Protein AF-A0A9X2FNS7-F1 (afdb_monomer)

Foldseek 3Di: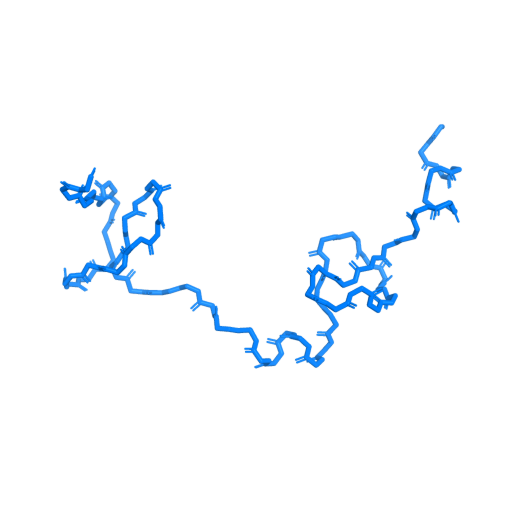
DPVVVCVVVPAAAPPPGHGDPDHPHHDPVCVVVDDDQAADAAPPPRHDDPDGHDPPDHDPD

pLDDT: mean 91.7, std 6.94, range [61.31, 96.81]

Structure (mmCIF, N/CA/C/O backbone):
data_AF-A0A9X2FNS7-F1
#
_entry.id   AF-A0A9X2FNS7-F1
#
loop_
_atom_site.group_PDB
_atom_site.id
_atom_site.ty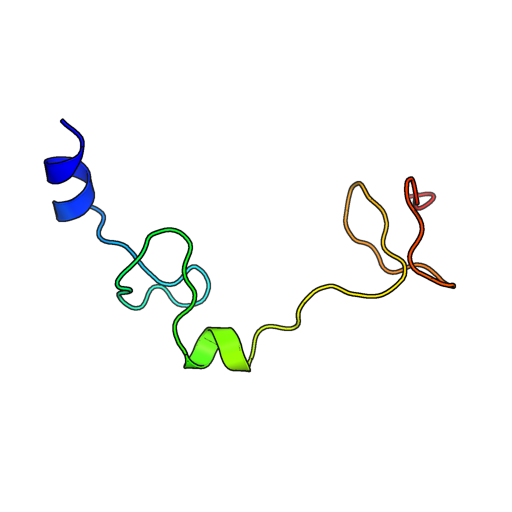pe_symbol
_atom_site.label_atom_id
_atom_site.label_alt_id
_atom_site.label_comp_id
_atom_site.label_asym_id
_atom_site.label_entity_id
_atom_site.label_seq_id
_atom_site.pdbx_PDB_ins_code
_atom_site.Cartn_x
_atom_site.Cartn_y
_atom_site.Cartn_z
_atom_site.occupancy
_atom_site.B_iso_or_equiv
_atom_site.auth_seq_id
_atom_site.auth_comp_id
_atom_site.auth_asym_id
_atom_site.auth_atom_id
_atom_site.pdbx_PDB_model_num
ATOM 1 N N . MET A 1 1 ? -14.080 14.832 19.820 1.00 61.31 1 MET A N 1
ATOM 2 C CA . MET A 1 1 ? -14.988 14.147 18.867 1.00 61.31 1 MET A CA 1
ATOM 3 C C . MET A 1 1 ? -14.375 12.939 18.148 1.00 61.31 1 MET A C 1
ATOM 5 O O . MET A 1 1 ? -15.129 12.211 17.527 1.00 61.31 1 MET A O 1
ATOM 9 N N . GLN A 1 2 ? -13.065 12.668 18.238 1.00 67.00 2 GLN A N 1
ATOM 10 C CA . GLN A 1 2 ? -12.441 11.565 17.486 1.00 67.00 2 GLN A CA 1
ATOM 11 C C . GLN A 1 2 ? -12.646 10.170 18.131 1.00 67.00 2 GLN A C 1
ATOM 13 O O . GLN A 1 2 ? -12.782 9.183 17.419 1.00 67.00 2 GLN A O 1
ATOM 18 N N . SER A 1 3 ? -12.770 10.082 19.464 1.00 76.50 3 SER A N 1
ATOM 19 C CA . SER A 1 3 ? -12.828 8.797 20.188 1.00 76.50 3 SER A CA 1
ATOM 20 C C . SER A 1 3 ? -14.122 7.986 20.024 1.00 76.50 3 SER A C 1
ATOM 22 O O . SER A 1 3 ? -14.059 6.764 20.047 1.00 76.50 3 SER A O 1
ATOM 24 N N . VAL A 1 4 ? -15.290 8.620 19.848 1.00 84.44 4 VAL A N 1
ATOM 25 C CA . VAL A 1 4 ? -16.569 7.885 19.691 1.00 84.44 4 VAL A CA 1
ATOM 26 C C . VAL A 1 4 ? -16.615 7.144 18.356 1.00 84.44 4 VAL A C 1
ATOM 28 O O . VAL A 1 4 ? -17.081 6.012 18.295 1.00 84.44 4 VAL A O 1
ATOM 31 N N . LEU A 1 5 ? -16.075 7.750 17.296 1.00 84.06 5 LEU A N 1
ATOM 32 C CA . LEU A 1 5 ? -16.007 7.112 15.984 1.00 84.06 5 LEU A CA 1
ATOM 33 C C . LEU A 1 5 ? -15.131 5.857 16.016 1.00 84.06 5 LEU A C 1
ATOM 35 O O . LEU A 1 5 ? -15.540 4.845 15.466 1.00 84.06 5 LEU A O 1
ATOM 39 N N . LYS A 1 6 ? -14.001 5.882 16.736 1.00 82.62 6 LYS A N 1
ATOM 40 C CA . LYS A 1 6 ? -13.128 4.709 16.920 1.00 82.62 6 LYS A CA 1
ATOM 41 C C . LYS A 1 6 ? -13.755 3.584 17.748 1.00 82.62 6 LYS A C 1
ATOM 43 O O . LYS A 1 6 ? -13.328 2.445 17.636 1.00 82.62 6 LYS A O 1
ATOM 48 N N . ALA A 1 7 ? -14.756 3.886 18.576 1.00 84.50 7 ALA A N 1
ATOM 49 C CA . ALA A 1 7 ? -15.495 2.862 19.313 1.00 84.50 7 ALA A CA 1
ATOM 50 C C . ALA A 1 7 ? -16.501 2.116 18.418 1.00 84.50 7 ALA A C 1
ATOM 52 O O . ALA A 1 7 ? -16.735 0.930 18.621 1.00 84.50 7 ALA A O 1
ATOM 53 N N . ILE A 1 8 ? -17.087 2.808 17.434 1.00 89.12 8 ILE A N 1
ATOM 54 C CA . ILE A 1 8 ? -18.039 2.230 16.468 1.00 89.12 8 ILE A CA 1
ATOM 55 C C . ILE A 1 8 ? -17.291 1.565 15.302 1.00 89.12 8 ILE A C 1
ATOM 57 O O . ILE A 1 8 ? -17.691 0.505 14.831 1.00 89.12 8 ILE A O 1
ATOM 61 N N . TYR A 1 9 ? -16.193 2.183 14.867 1.00 88.56 9 TYR A N 1
ATOM 62 C CA . TYR A 1 9 ? -15.320 1.729 13.789 1.00 88.56 9 TYR A CA 1
ATOM 63 C C . TYR A 1 9 ? -13.901 1.555 14.339 1.00 88.56 9 TYR A C 1
ATOM 65 O O . TYR A 1 9 ? -13.070 2.459 14.196 1.00 88.56 9 TYR A O 1
ATOM 73 N N . PRO A 1 10 ? -13.632 0.441 15.040 1.00 91.88 10 PRO A N 1
ATOM 74 C CA . PRO A 1 10 ? -12.298 0.164 15.543 1.00 91.88 10 PRO A CA 1
ATOM 75 C C . PRO A 1 10 ? -11.323 -0.076 14.383 1.00 91.88 10 PRO A C 1
ATOM 77 O O . PRO A 1 10 ? -11.750 -0.476 13.294 1.00 91.88 10 PRO A O 1
ATOM 80 N N . PRO A 1 11 ? -10.015 0.131 14.604 1.00 94.81 11 PRO A N 1
ATOM 81 C CA . PRO A 1 11 ? -9.018 -0.201 13.604 1.00 94.81 11 PRO A CA 1
ATOM 82 C C . PRO A 1 11 ? -9.090 -1.685 13.233 1.00 94.81 11 PRO A C 1
ATOM 84 O O . PRO A 1 11 ? -9.180 -2.566 14.094 1.00 94.81 11 PRO A O 1
ATOM 87 N N . ALA A 1 12 ? -9.062 -1.942 11.932 1.00 95.94 12 ALA A N 1
ATOM 88 C CA . ALA A 1 12 ? -9.150 -3.273 11.366 1.00 95.94 12 ALA A CA 1
ATOM 89 C C . ALA A 1 12 ? -8.154 -3.431 10.215 1.00 95.94 12 ALA A C 1
ATOM 91 O O . ALA A 1 12 ? -7.788 -2.468 9.534 1.00 95.94 12 ALA A O 1
ATOM 92 N N . CYS A 1 13 ? -7.741 -4.673 9.991 1.00 96.81 13 CYS A N 1
ATOM 93 C CA . CYS A 1 13 ? -6.840 -5.075 8.930 1.00 96.81 13 CYS A CA 1
ATOM 94 C C . CYS A 1 13 ? -7.432 -4.706 7.567 1.00 96.81 13 CYS A C 1
ATOM 96 O O . CYS A 1 13 ? -8.527 -5.153 7.227 1.00 96.81 13 CYS A O 1
ATOM 98 N N . MET A 1 14 ? -6.679 -3.969 6.748 1.00 95.00 14 MET A N 1
ATOM 99 C CA . MET A 1 14 ? -7.133 -3.567 5.407 1.00 95.00 14 MET A CA 1
ATOM 100 C C . MET A 1 14 ? -7.321 -4.746 4.436 1.00 95.00 14 MET A C 1
ATOM 102 O O . MET A 1 14 ? -7.980 -4.588 3.413 1.00 95.00 14 MET A O 1
ATOM 106 N N . GLY A 1 15 ? -6.735 -5.912 4.736 1.00 94.38 15 GLY A N 1
ATOM 107 C CA . GLY A 1 15 ? -6.851 -7.121 3.919 1.00 94.38 15 GLY A CA 1
ATOM 108 C C . GLY A 1 15 ? -8.019 -8.027 4.320 1.00 94.38 15 GLY A C 1
ATOM 109 O O . GLY A 1 15 ? -8.812 -8.411 3.466 1.00 94.38 15 GLY A O 1
ATOM 110 N N . CYS A 1 16 ? -8.120 -8.388 5.605 1.00 96.50 16 CYS A N 1
ATOM 111 C CA . CYS A 1 16 ? -9.094 -9.380 6.091 1.00 96.50 16 CYS A CA 1
ATOM 112 C C . CYS A 1 16 ? -10.151 -8.841 7.067 1.00 96.50 16 CYS A C 1
ATOM 114 O O . CYS A 1 16 ? -11.120 -9.542 7.336 1.00 96.50 16 CYS A O 1
ATOM 116 N N . G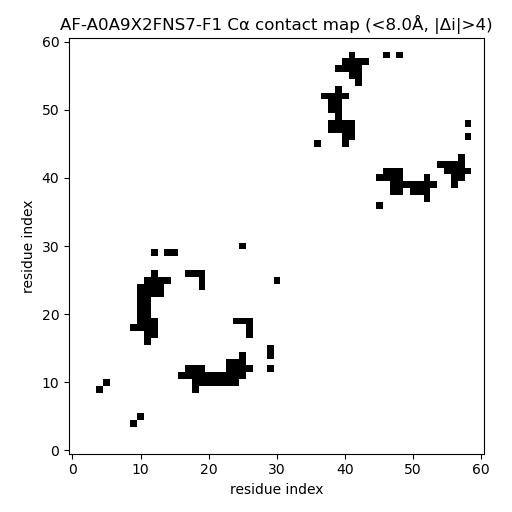LY A 1 17 ? -9.985 -7.631 7.609 1.00 95.44 17 GLY A N 1
ATOM 117 C CA . GLY A 1 17 ? -10.907 -7.052 8.591 1.00 95.44 17 GLY A CA 1
ATOM 118 C C . GLY A 1 17 ? -10.689 -7.464 10.054 1.00 95.44 17 GLY A C 1
ATOM 119 O O . GLY A 1 17 ? -11.428 -6.989 10.912 1.00 95.44 17 GLY A O 1
ATOM 120 N N . ASP A 1 18 ? -9.685 -8.289 10.372 1.00 96.81 18 ASP A N 1
ATOM 121 C CA . ASP A 1 18 ? -9.332 -8.600 11.769 1.00 96.81 18 ASP A CA 1
ATOM 122 C C . ASP A 1 18 ? -8.944 -7.341 12.550 1.00 96.81 18 ASP A C 1
ATOM 124 O O . ASP A 1 18 ? -8.331 -6.431 11.996 1.00 96.81 18 ASP A O 1
ATOM 128 N N . MET A 1 19 ? -9.239 -7.296 13.851 1.00 94.81 19 MET A N 1
ATOM 129 C CA . MET A 1 19 ? -8.900 -6.142 14.691 1.00 94.81 19 MET A CA 1
ATOM 130 C C . MET A 1 19 ? -7.388 -5.888 14.729 1.00 94.81 19 MET A C 1
ATOM 132 O O . MET A 1 19 ? -6.588 -6.811 14.901 1.00 94.81 19 MET A O 1
ATOM 136 N N . THR A 1 20 ? -7.002 -4.619 14.617 1.00 95.75 20 THR A N 1
ATOM 137 C CA . THR A 1 20 ? -5.609 -4.162 14.703 1.00 95.75 20 THR A CA 1
ATOM 138 C C . THR A 1 20 ? -5.458 -3.080 15.768 1.00 95.75 20 THR A C 1
ATOM 140 O O . THR A 1 20 ? -6.426 -2.468 16.212 1.00 95.75 20 THR A O 1
ATOM 143 N N . GLU A 1 21 ? -4.221 -2.821 16.192 1.00 91.81 21 GLU A N 1
ATOM 144 C CA . GLU A 1 21 ? -3.928 -1.759 17.168 1.00 91.81 21 GLU A CA 1
ATOM 145 C C . GLU A 1 21 ? -3.910 -0.359 16.534 1.00 91.81 21 GLU A C 1
ATOM 147 O O . GLU A 1 21 ? -4.076 0.647 17.223 1.00 91.81 21 GLU A O 1
ATOM 152 N N . ALA A 1 22 ? -3.711 -0.292 15.214 1.00 90.81 22 ALA A N 1
ATOM 153 C CA . ALA A 1 22 ? -3.551 0.946 14.467 1.00 90.81 22 ALA A CA 1
ATOM 154 C C . ALA A 1 22 ? -4.432 0.986 13.215 1.00 90.81 22 ALA A C 1
ATOM 156 O O . ALA A 1 22 ? -4.719 -0.042 12.593 1.00 90.81 22 ALA A O 1
ATOM 157 N N . ASP A 1 23 ? -4.828 2.208 12.853 1.00 92.12 23 ASP A N 1
ATOM 158 C CA . ASP A 1 23 ? -5.513 2.519 11.601 1.00 92.12 23 ASP A CA 1
ATOM 159 C C . ASP A 1 23 ? -4.573 2.243 10.410 1.00 92.12 23 ASP A C 1
ATOM 161 O O . ASP A 1 23 ? -3.366 2.465 10.508 1.00 92.12 23 ASP A O 1
ATOM 165 N N . HIS A 1 24 ? -5.124 1.806 9.272 1.00 91.75 24 HIS A N 1
ATOM 166 C CA . HIS A 1 24 ? -4.371 1.488 8.042 1.00 91.75 24 HIS A CA 1
ATOM 167 C C . HIS A 1 24 ? -3.317 0.373 8.197 1.00 91.75 24 HIS A C 1
ATOM 169 O O . HIS A 1 24 ? -2.315 0.347 7.482 1.00 91.75 24 HIS A O 1
ATOM 175 N N . ALA A 1 25 ? -3.527 -0.553 9.133 1.00 94.81 25 ALA A N 1
ATOM 176 C 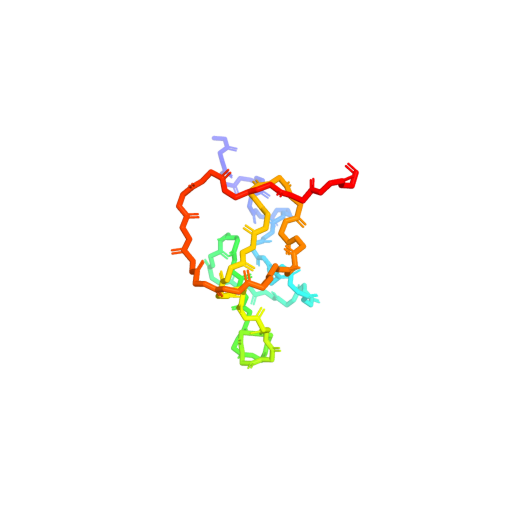CA . ALA A 1 25 ? -2.626 -1.674 9.371 1.00 94.81 25 ALA A CA 1
ATOM 177 C C . ALA A 1 25 ? -3.028 -2.938 8.590 1.00 94.81 25 ALA A C 1
ATOM 179 O O . ALA A 1 25 ? -4.171 -3.113 8.159 1.00 94.81 25 ALA A O 1
ATOM 180 N N . LEU A 1 26 ? -2.073 -3.860 8.465 1.00 96.12 26 LEU A N 1
ATOM 181 C CA . LEU A 1 26 ? -2.313 -5.258 8.114 1.00 96.12 26 LEU A CA 1
ATOM 182 C C . LEU A 1 26 ? -2.001 -6.126 9.335 1.00 96.12 26 LEU A C 1
ATOM 184 O O . LEU A 1 26 ? -1.020 -5.881 10.037 1.00 96.12 26 LEU A O 1
ATOM 188 N N . CYS A 1 27 ? -2.810 -7.156 9.587 1.00 96.81 27 CYS A N 1
ATOM 189 C CA . CYS A 1 27 ? -2.470 -8.165 10.588 1.00 96.81 27 CYS A CA 1
ATOM 190 C C . CYS A 1 27 ? -1.234 -8.964 10.136 1.00 96.81 27 CYS A C 1
ATOM 192 O O . CYS A 1 27 ? -0.913 -9.005 8.947 1.00 96.81 27 CYS A O 1
ATOM 194 N N . GLY A 1 28 ? -0.548 -9.644 11.059 1.00 95.06 28 GLY A N 1
ATOM 195 C CA . GLY A 1 28 ? 0.691 -10.367 10.734 1.00 95.06 28 GLY A CA 1
ATOM 196 C C . GLY A 1 28 ? 0.532 -11.434 9.641 1.00 95.06 28 GLY A C 1
ATOM 197 O O . GLY A 1 28 ? 1.457 -11.654 8.861 1.00 95.06 28 GLY A O 1
ATOM 198 N N . ALA A 1 29 ? -0.644 -12.064 9.541 1.00 96.44 29 ALA A N 1
ATOM 199 C CA . ALA A 1 29 ? -0.946 -13.004 8.465 1.00 96.44 29 ALA A CA 1
ATOM 200 C C . ALA A 1 29 ? -1.045 -12.291 7.111 1.00 96.44 29 ALA A C 1
ATOM 202 O O . ALA A 1 29 ? -0.307 -12.641 6.197 1.00 96.44 29 ALA A O 1
ATOM 203 N N . CYS A 1 30 ? -1.883 -11.257 6.998 1.00 96.56 30 CYS A N 1
ATOM 204 C CA . CYS A 1 30 ? -2.003 -10.486 5.761 1.00 96.56 30 CYS A CA 1
ATOM 205 C C . CYS A 1 30 ? -0.679 -9.828 5.367 1.00 96.56 30 CYS A C 1
ATOM 207 O O . CYS A 1 30 ? -0.317 -9.878 4.199 1.00 96.56 30 CYS A O 1
ATOM 209 N N . TRP A 1 31 ? 0.068 -9.262 6.318 1.00 95.06 31 TRP A N 1
ATOM 210 C CA . TRP A 1 31 ? 1.366 -8.6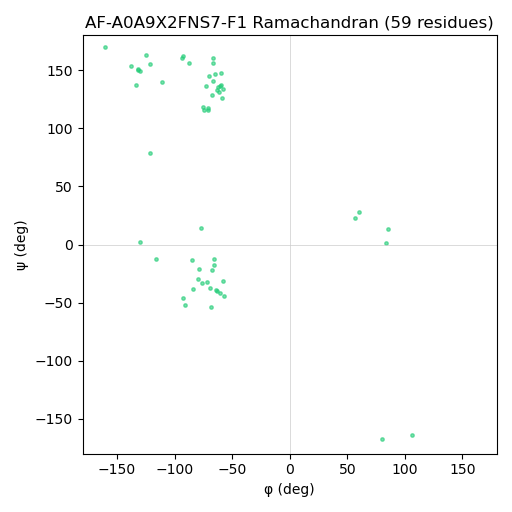37 6.052 1.00 95.06 31 TRP A CA 1
ATOM 211 C C . TRP A 1 31 ? 2.349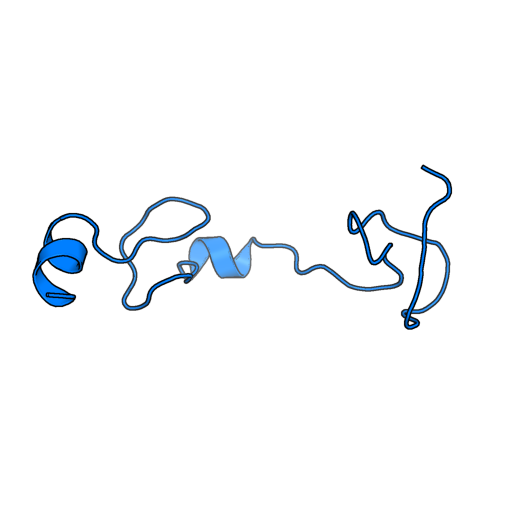 -9.608 5.395 1.00 95.06 31 TRP A C 1
ATOM 213 O O . TRP A 1 31 ? 3.006 -9.252 4.423 1.00 95.06 31 TRP A O 1
ATOM 223 N N . ARG A 1 32 ? 2.420 -10.847 5.894 1.00 94.38 32 ARG A N 1
ATOM 224 C CA . ARG A 1 32 ? 3.298 -11.886 5.342 1.00 94.38 32 ARG A CA 1
ATOM 225 C C . ARG A 1 32 ? 2.920 -12.280 3.913 1.00 94.38 32 ARG A C 1
ATOM 227 O O . ARG A 1 32 ? 3.811 -12.523 3.109 1.00 94.38 32 ARG A O 1
ATOM 234 N N . GLU A 1 33 ? 1.625 -12.360 3.614 1.00 94.69 33 GLU A N 1
ATOM 235 C CA . GLU A 1 33 ? 1.134 -12.772 2.291 1.00 94.69 33 GLU A CA 1
ATOM 236 C C . GLU A 1 33 ? 1.059 -11.613 1.283 1.00 94.69 33 GLU A C 1
ATOM 238 O O . GLU A 1 33 ? 0.872 -11.852 0.093 1.00 94.69 33 GLU A O 1
ATOM 243 N N . THR A 1 34 ? 1.160 -10.357 1.730 1.00 91.56 34 THR A N 1
ATOM 244 C CA . THR A 1 34 ? 0.971 -9.196 0.850 1.00 91.56 34 THR A CA 1
ATOM 245 C C . THR A 1 34 ? 2.196 -9.000 -0.044 1.00 91.56 34 THR A C 1
ATOM 247 O O . THR A 1 34 ? 3.281 -8.714 0.469 1.00 91.56 34 THR A O 1
ATOM 250 N N . PRO A 1 35 ? 2.056 -9.090 -1.381 1.00 86.88 35 PRO A N 1
ATOM 251 C CA . PRO A 1 35 ? 3.140 -8.746 -2.282 1.00 86.88 35 PRO A CA 1
ATOM 252 C C . PRO A 1 35 ? 3.285 -7.224 -2.317 1.00 86.88 35 PRO A C 1
ATOM 254 O O . PRO A 1 35 ? 2.389 -6.506 -2.763 1.00 86.88 35 PRO A O 1
ATOM 257 N N . PHE A 1 36 ? 4.418 -6.715 -1.846 1.00 83.56 36 PHE A N 1
ATOM 258 C CA . PHE A 1 36 ? 4.731 -5.298 -1.986 1.00 83.56 36 PHE A CA 1
ATOM 259 C C . PHE A 1 36 ? 5.091 -4.981 -3.436 1.00 83.56 36 PHE A C 1
ATOM 261 O O . PHE A 1 36 ? 5.829 -5.721 -4.089 1.00 83.56 36 PHE A O 1
ATOM 268 N N . LEU A 1 37 ? 4.554 -3.869 -3.934 1.00 86.31 37 LEU A N 1
ATOM 269 C CA . LEU A 1 37 ? 4.886 -3.347 -5.253 1.00 86.31 37 LEU A CA 1
ATOM 270 C C . LEU A 1 37 ? 6.378 -2.987 -5.311 1.00 86.31 37 LEU A C 1
ATOM 272 O O . LEU A 1 37 ? 6.908 -2.363 -4.393 1.00 86.31 37 LEU A O 1
ATOM 276 N N . GLY A 1 38 ? 7.043 -3.363 -6.400 1.00 86.88 38 GLY A N 1
ATOM 277 C CA . GLY A 1 38 ? 8.453 -3.068 -6.635 1.00 86.88 38 GLY A CA 1
ATOM 278 C C . GLY A 1 38 ? 8.825 -3.188 -8.112 1.00 86.88 38 GLY A C 1
ATOM 279 O O . GLY A 1 38 ? 8.041 -3.690 -8.918 1.00 86.88 38 GLY A O 1
ATOM 280 N N . GLY A 1 39 ? 10.031 -2.731 -8.455 1.00 92.56 39 GLY A N 1
ATOM 281 C CA . GLY A 1 39 ? 10.507 -2.648 -9.840 1.00 92.56 39 GLY A CA 1
ATOM 282 C C . GLY A 1 39 ? 9.977 -1.421 -10.590 1.00 92.56 39 GLY A C 1
ATOM 283 O O . GLY A 1 39 ? 9.442 -0.494 -9.983 1.00 92.56 39 GLY A O 1
ATOM 284 N N . ALA A 1 40 ? 10.149 -1.405 -11.913 1.00 96.38 40 ALA A N 1
ATOM 285 C CA . ALA A 1 40 ? 9.620 -0.355 -12.779 1.00 96.38 40 ALA A CA 1
ATOM 286 C C . ALA A 1 40 ? 8.092 -0.461 -12.879 1.00 96.38 40 ALA A C 1
ATOM 288 O O . ALA A 1 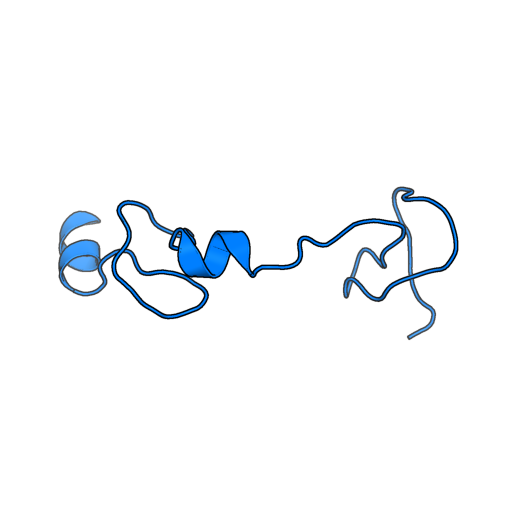40 ? 7.559 -1.445 -13.396 1.00 96.38 40 ALA A O 1
ATOM 289 N N . LEU A 1 41 ? 7.379 0.553 -12.390 1.00 96.44 41 LEU A N 1
ATOM 290 C CA . LEU A 1 41 ? 5.916 0.603 -12.368 1.00 96.44 41 LEU A CA 1
ATOM 291 C C . LEU A 1 41 ? 5.430 1.933 -12.947 1.00 96.44 41 LEU A C 1
ATOM 293 O O . LEU A 1 41 ? 6.091 2.954 -12.802 1.00 96.44 41 LEU A O 1
ATOM 297 N N . CYS A 1 42 ? 4.256 1.938 -13.577 1.00 96.12 42 CYS A N 1
ATOM 298 C CA . CYS A 1 42 ? 3.598 3.180 -13.984 1.00 96.12 42 CYS A CA 1
ATOM 299 C C . CYS A 1 42 ? 3.141 3.989 -12.760 1.00 96.12 42 CYS A C 1
ATOM 301 O O . CYS A 1 42 ? 2.360 3.487 -11.950 1.00 96.12 42 CYS A O 1
ATOM 303 N N . ASP A 1 43 ? 3.497 5.271 -12.697 1.00 95.00 43 ASP A N 1
ATOM 304 C CA . ASP A 1 43 ? 3.165 6.163 -11.575 1.00 95.00 43 ASP A CA 1
ATOM 305 C C . ASP A 1 43 ? 1.659 6.449 -11.419 1.00 95.00 43 ASP A C 1
ATOM 307 O O . ASP A 1 43 ? 1.228 7.020 -10.420 1.00 95.00 43 ASP A O 1
ATOM 311 N N . LEU A 1 44 ? 0.837 6.094 -12.414 1.00 95.00 44 LEU A N 1
ATOM 312 C CA . LEU A 1 44 ? -0.615 6.301 -12.368 1.00 95.00 44 LEU A CA 1
ATOM 313 C C . LEU A 1 44 ? -1.383 5.098 -11.831 1.00 95.00 44 LEU A C 1
ATOM 315 O O . LEU A 1 44 ? -2.330 5.250 -11.068 1.00 95.00 44 LEU A O 1
ATOM 319 N N . CYS A 1 45 ? -1.037 3.913 -12.323 1.00 95.38 45 CYS A N 1
ATOM 320 C CA . CYS A 1 45 ? -1.851 2.710 -12.164 1.00 95.38 45 CYS A CA 1
ATOM 321 C C . CYS A 1 45 ? -1.054 1.508 -11.653 1.00 95.38 45 CYS A C 1
ATOM 323 O O . CYS A 1 45 ? -1.609 0.418 -11.551 1.00 95.38 45 CYS A O 1
ATOM 325 N N . ALA A 1 46 ? 0.241 1.693 -11.377 1.00 93.88 46 ALA A N 1
ATOM 326 C CA . ALA A 1 46 ? 1.168 0.660 -10.931 1.00 93.88 46 ALA A CA 1
ATOM 327 C C . ALA A 1 46 ? 1.292 -0.554 -11.874 1.00 93.88 46 ALA A C 1
ATOM 329 O O . ALA A 1 46 ? 1.702 -1.632 -11.448 1.00 93.88 46 ALA A O 1
ATOM 330 N N . ARG A 1 47 ? 0.964 -0.407 -13.169 1.00 95.06 47 ARG A N 1
ATOM 331 C CA . ARG A 1 47 ? 1.213 -1.465 -14.161 1.00 95.06 47 ARG A CA 1
ATOM 332 C C . ARG A 1 47 ? 2.723 -1.747 -14.242 1.00 95.06 47 ARG A C 1
ATOM 334 O O . ARG A 1 47 ? 3.473 -0.782 -14.405 1.00 95.06 47 ARG A O 1
ATOM 341 N N . PRO A 1 48 ? 3.161 -3.021 -14.188 1.00 94.75 48 PRO A N 1
ATOM 342 C CA . PRO A 1 48 ? 4.563 -3.374 -14.377 1.00 94.75 48 PRO A CA 1
ATOM 343 C C . PRO A 1 48 ? 5.095 -2.948 -15.744 1.00 94.75 48 PRO A C 1
ATOM 345 O O . PRO A 1 48 ? 4.419 -3.126 -16.760 1.00 94.75 48 PRO A O 1
ATOM 348 N N . LEU A 1 49 ? 6.310 -2.408 -15.755 1.00 95.62 49 LEU A N 1
ATOM 349 C CA . LEU A 1 49 ? 7.038 -1.966 -16.939 1.00 95.62 49 LE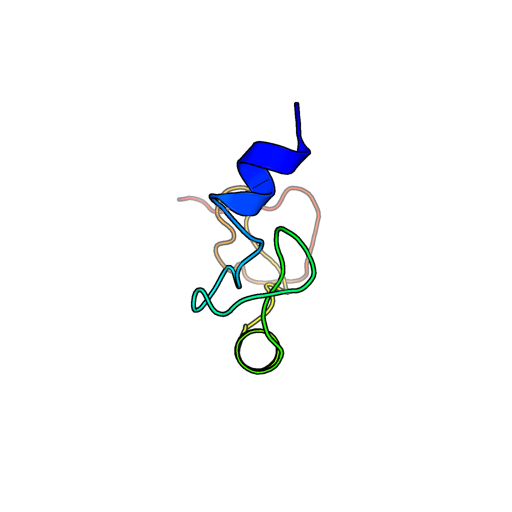U A CA 1
ATOM 350 C C . LEU A 1 49 ? 8.380 -2.710 -17.041 1.00 95.62 49 LEU A C 1
ATOM 352 O O . LEU A 1 49 ? 8.902 -3.187 -16.032 1.00 95.62 49 LEU A O 1
ATOM 356 N N . PRO A 1 50 ? 8.951 -2.844 -18.248 1.00 94.31 50 PRO A N 1
ATOM 357 C CA . PRO A 1 50 ? 10.318 -3.327 -18.395 1.00 94.31 50 PRO A CA 1
ATOM 358 C C . PRO A 1 50 ? 11.324 -2.279 -17.891 1.00 94.31 50 PRO A C 1
ATOM 360 O O . PRO A 1 50 ? 11.131 -1.084 -18.105 1.00 94.31 50 PRO A O 1
ATOM 363 N N . GLY A 1 51 ? 12.429 -2.734 -17.295 1.00 92.50 51 GLY A N 1
ATOM 364 C CA . GLY A 1 51 ? 13.535 -1.877 -16.854 1.00 92.50 51 GLY A CA 1
ATOM 365 C C . GLY A 1 51 ? 13.612 -1.678 -15.340 1.00 92.50 51 GLY A C 1
ATOM 366 O O . GLY A 1 51 ? 13.042 -2.446 -14.563 1.00 92.50 51 GLY A O 1
ATOM 367 N N . GLU A 1 52 ? 14.371 -0.662 -14.935 1.00 94.44 52 GLU A N 1
ATOM 368 C CA . GLU A 1 52 ? 14.609 -0.294 -13.537 1.00 94.44 52 GLU A CA 1
ATOM 369 C C . GLU A 1 52 ? 13.624 0.784 -13.064 1.00 94.44 52 GLU A C 1
ATOM 371 O O . GLU A 1 52 ? 12.972 1.458 -13.863 1.00 94.44 52 GLU A O 1
ATOM 376 N N . ALA A 1 53 ? 13.471 0.905 -11.745 1.00 94.94 53 ALA A N 1
ATOM 377 C CA . ALA A 1 53 ? 12.573 1.885 -11.151 1.00 94.94 53 ALA A CA 1
ATOM 378 C C . ALA A 1 53 ? 13.131 3.302 -11.334 1.00 94.94 53 ALA A C 1
ATOM 380 O O . ALA A 1 53 ? 14.168 3.634 -10.771 1.00 94.94 53 ALA A O 1
ATOM 381 N N . GLU A 1 54 ? 12.395 4.138 -12.061 1.00 94.19 54 GLU A N 1
ATOM 382 C CA . GLU A 1 54 ? 12.754 5.526 -12.350 1.00 94.19 54 GLU A CA 1
ATOM 383 C C . GLU A 1 54 ? 11.556 6.455 -12.078 1.00 94.19 54 GLU A C 1
ATOM 385 O O . GLU A 1 54 ? 10.405 6.027 -12.212 1.00 94.19 54 GLU A O 1
ATOM 390 N N . PRO A 1 55 ? 11.772 7.728 -11.701 1.00 93.75 55 PRO A N 1
ATOM 391 C CA . PRO A 1 55 ? 10.681 8.683 -11.531 1.00 93.75 55 PRO A CA 1
ATOM 392 C C . PRO A 1 55 ? 9.983 9.014 -12.857 1.00 93.75 55 PRO A C 1
ATOM 394 O O . PRO A 1 55 ? 10.638 9.242 -13.874 1.00 93.75 55 PRO A O 1
ATOM 397 N N . GLY A 1 56 ? 8.656 9.153 -12.841 1.00 95.12 56 GLY A N 1
ATOM 398 C CA . GLY A 1 56 ? 7.895 9.647 -13.991 1.00 95.12 56 GLY A CA 1
ATOM 399 C C . GLY A 1 56 ? 7.519 8.576 -15.014 1.00 95.12 56 GLY A C 1
ATOM 400 O O . GLY A 1 56 ? 7.083 8.921 -16.116 1.00 95.12 56 GLY A O 1
ATOM 401 N N . LEU A 1 57 ? 7.660 7.293 -14.678 1.00 96.56 57 LEU A N 1
ATOM 402 C CA . LEU A 1 57 ? 7.310 6.192 -15.569 1.00 96.56 57 LEU A CA 1
ATOM 403 C C . LEU A 1 57 ? 5.805 6.179 -15.888 1.00 96.56 57 LEU A C 1
ATOM 405 O O . LEU A 1 57 ? 4.942 6.278 -15.009 1.00 96.56 57 LEU A O 1
ATOM 409 N N . ARG A 1 58 ? 5.471 6.026 -17.174 1.00 96.75 58 ARG A N 1
ATOM 410 C CA . ARG A 1 58 ? 4.091 5.954 -17.677 1.00 96.75 58 ARG A CA 1
ATOM 411 C C . ARG A 1 58 ? 3.937 4.804 -18.660 1.00 96.75 58 ARG A C 1
ATOM 413 O O . ARG A 1 58 ? 4.795 4.589 -19.504 1.00 96.75 58 ARG A O 1
ATOM 420 N N . CYS A 1 59 ? 2.835 4.071 -18.537 1.00 95.69 59 CYS A N 1
ATOM 421 C CA . CYS A 1 59 ? 2.421 3.093 -19.537 1.00 95.69 59 CYS A CA 1
ATOM 422 C C . CYS A 1 59 ? 1.561 3.752 -20.625 1.00 95.69 59 CYS A C 1
ATOM 424 O O . CYS A 1 59 ? 0.853 4.713 -20.334 1.00 95.69 59 CYS A O 1
ATOM 426 N N . ASP A 1 60 ? 1.520 3.154 -21.816 1.00 93.88 60 ASP A N 1
ATOM 427 C CA . ASP A 1 60 ? 0.738 3.630 -22.976 1.00 93.88 60 ASP A CA 1
ATOM 428 C C . ASP A 1 60 ? -0.778 3.339 -22.894 1.00 93.88 60 ASP A C 1
ATOM 430 O O . ASP A 1 60 ? -1.475 3.349 -23.906 1.00 93.88 60 ASP A O 1
ATOM 434 N N . ALA A 1 61 ? -1.269 2.975 -21.707 1.00 77.31 61 ALA A N 1
ATOM 435 C CA . ALA A 1 61 ? -2.619 2.459 -21.479 1.00 77.31 61 ALA A CA 1
ATOM 436 C C . ALA A 1 61 ? -3.707 3.535 -21.533 1.00 77.31 61 ALA A C 1
ATOM 438 O O . ALA A 1 61 ? -3.459 4.641 -21.002 1.00 77.31 61 ALA A O 1
#

Mean predicted aligned error: 5.44 Å

Organism: NCBI:txid2955316

Secondary structure (DSSP, 8-state):
-HHHHHHHS--B-TTT--B-SSTT---HHHHHH-----SSB-TTT--B-SS---TT-----

Nearest PDB structures (foldseek):
  2csh-assembly1_A  TM=3.712E-01  e=1.439E+00  Homo sapiens
  7r81-assembly1_i1  TM=3.961E-01  e=5.304E+00  Neurospora crassa

InterPro domains:
  IPR044005 Double zinc ribbon domain [PF18912] (4-59)

Sequence (61 aa):
MQSVLKAIYPPACMGCGDMTEADHALCGACWRETPFLGGALCDLCARPLPGEAEPGLRCDA

Radius of gyration: 16.96 Å; Cα contacts (8 Å, |Δi|>4): 76; chains: 1; bounding box: 33×27×43 Å

Solvent-accessible surface area (backbone atoms only — not com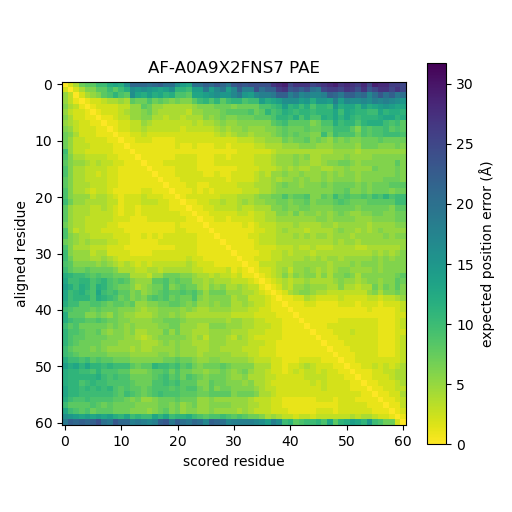parable to full-atom values): 3994 Å² total; per-residue (Å²): 128,70,67,66,54,42,70,78,54,58,36,31,12,78,81,82,57,52,80,43,96,42,76,90,33,60,46,76,70,51,52,72,70,54,82,76,90,75,66,15,40,16,77,86,76,61,48,80,48,89,70,71,67,60,91,86,36,73,68,97,121